Protein AF-A0A1Q6DVG7-F1 (afdb_monomer_lite)

Organism: Methanohalarchaeum thermophilum (NCBI:txid1903181)

Foldseek 3Di:
DDVVVVVVLVVVVCVVPPPDDPCPDPQCVPHDPDLQSVQVVSVVSSVVVPPPPPQQKDKGKDAPDPPDIYMDIDTD

Sequence (76 aa):
MNINVLKDYLNEIIEKYRDQILNQKQVFSKKQPSVENFSMEIWKEIYSKKLPNRIQELEVKVKEDSKSYASFHKEV

Structure (mmCIF, N/CA/C/O backbone):
data_AF-A0A1Q6DVG7-F1
#
_entry.id   AF-A0A1Q6DVG7-F1
#
loop_
_atom_site.group_PDB
_atom_site.id
_atom_site.type_symbol
_atom_site.label_atom_id
_atom_site.label_alt_id
_atom_site.label_comp_id
_atom_site.label_asym_id
_atom_site.label_entity_id
_atom_site.label_seq_id
_atom_site.pdbx_PDB_ins_code
_atom_site.Cartn_x
_atom_site.Cartn_y
_atom_site.Cartn_z
_atom_site.occupancy
_atom_site.B_iso_or_equiv
_atom_site.auth_seq_id
_atom_site.auth_comp_id
_atom_site.auth_asym_id
_atom_site.auth_atom_id
_atom_site.pdbx_PDB_model_num
ATOM 1 N N . MET A 1 1 ? -9.629 -5.936 12.919 1.00 77.50 1 MET A N 1
ATOM 2 C CA . MET A 1 1 ? -10.331 -5.662 11.642 1.00 77.50 1 MET A CA 1
ATOM 3 C C . MET A 1 1 ? -10.745 -6.991 11.019 1.00 77.50 1 MET A C 1
ATOM 5 O O . MET A 1 1 ? -10.118 -7.988 11.352 1.00 77.50 1 MET A O 1
ATOM 9 N N . ASN A 1 2 ? -11.802 -7.044 10.199 1.00 87.50 2 ASN A N 1
ATOM 10 C CA . ASN A 1 2 ? -12.121 -8.256 9.431 1.00 87.50 2 ASN A CA 1
ATOM 11 C C . ASN A 1 2 ? -11.165 -8.343 8.229 1.00 87.50 2 ASN A C 1
ATOM 13 O O . ASN A 1 2 ? -11.011 -7.362 7.505 1.00 87.50 2 ASN A O 1
ATOM 17 N N . ILE A 1 3 ? -10.528 -9.498 8.029 1.00 89.06 3 ILE A N 1
ATOM 18 C CA . ILE A 1 3 ? -9.555 -9.701 6.951 1.00 89.06 3 ILE A CA 1
ATOM 19 C C . ILE A 1 3 ? -10.161 -9.513 5.554 1.00 89.06 3 ILE A C 1
ATOM 21 O O . ILE A 1 3 ? -9.473 -9.033 4.663 1.00 89.06 3 ILE A O 1
ATOM 25 N N . ASN A 1 4 ? -11.443 -9.831 5.361 1.00 92.56 4 ASN A N 1
ATOM 26 C CA . ASN A 1 4 ? -12.106 -9.672 4.066 1.00 92.56 4 ASN A CA 1
ATOM 27 C C . ASN A 1 4 ? -12.275 -8.193 3.709 1.00 92.56 4 ASN A C 1
ATOM 29 O O . ASN A 1 4 ? -11.929 -7.800 2.607 1.00 92.56 4 ASN A O 1
ATOM 33 N N . VAL A 1 5 ? -12.641 -7.355 4.683 1.00 90.44 5 VAL A N 1
ATOM 34 C CA . VAL A 1 5 ? -12.722 -5.897 4.483 1.00 90.44 5 VAL A CA 1
ATOM 35 C C . VAL A 1 5 ? -11.353 -5.316 4.113 1.00 90.44 5 VAL A C 1
ATOM 37 O O . VAL A 1 5 ? -11.256 -4.442 3.260 1.00 90.44 5 VAL A O 1
ATOM 40 N N . LEU A 1 6 ? -10.272 -5.816 4.725 1.00 90.31 6 LEU A N 1
ATOM 41 C CA . LEU A 1 6 ? -8.919 -5.385 4.361 1.00 90.31 6 LEU A CA 1
ATOM 42 C C . LEU A 1 6 ? -8.563 -5.809 2.933 1.00 90.31 6 LEU A C 1
ATOM 44 O O . LEU A 1 6 ? -7.979 -5.020 2.198 1.00 90.31 6 LEU A O 1
ATOM 48 N N . LYS A 1 7 ? -8.926 -7.032 2.532 1.00 93.44 7 LYS A N 1
ATOM 49 C CA . LYS A 1 7 ? -8.734 -7.508 1.157 1.00 93.44 7 LYS A CA 1
ATOM 50 C C . LYS A 1 7 ? -9.491 -6.646 0.154 1.00 93.44 7 LYS A C 1
ATOM 52 O O . LYS A 1 7 ? -8.915 -6.316 -0.873 1.00 93.44 7 LYS A O 1
ATOM 57 N N . ASP A 1 8 ? -10.717 -6.242 0.466 1.00 93.88 8 ASP A N 1
ATOM 58 C CA . ASP A 1 8 ? -11.510 -5.376 -0.410 1.00 93.88 8 ASP A CA 1
ATOM 59 C C . ASP A 1 8 ? -10.816 -4.022 -0.612 1.00 93.88 8 ASP A C 1
ATOM 61 O O . ASP A 1 8 ? -10.611 -3.595 -1.747 1.00 93.88 8 ASP A O 1
ATOM 65 N N . TYR A 1 9 ? -10.324 -3.400 0.465 1.00 92.62 9 TYR A N 1
ATOM 66 C CA . TYR A 1 9 ? -9.555 -2.153 0.365 1.00 92.62 9 TYR A CA 1
ATOM 67 C C . TYR A 1 9 ? -8.253 -2.317 -0.425 1.00 92.62 9 TYR A C 1
ATOM 69 O O . TYR A 1 9 ? -7.896 -1.445 -1.214 1.00 92.62 9 TYR A O 1
ATOM 77 N N . LEU A 1 10 ? -7.541 -3.430 -0.237 1.00 93.00 10 LEU A N 1
ATOM 78 C CA . LEU A 1 10 ? -6.331 -3.720 -1.005 1.00 93.00 10 LEU A CA 1
ATOM 79 C C . LEU A 1 10 ? -6.643 -3.946 -2.487 1.00 93.00 10 LEU A C 1
ATOM 81 O O . LEU A 1 10 ? -5.897 -3.463 -3.332 1.00 93.00 10 LEU A O 1
ATOM 85 N N . ASN A 1 11 ? -7.747 -4.621 -2.811 1.00 95.31 11 ASN A N 1
ATOM 86 C CA . ASN A 1 11 ? -8.184 -4.820 -4.190 1.00 95.31 11 ASN A CA 1
ATOM 87 C C . ASN A 1 11 ? -8.513 -3.485 -4.865 1.00 95.31 11 ASN A C 1
ATOM 89 O O . ASN A 1 11 ? -8.056 -3.251 -5.977 1.00 95.31 11 ASN A O 1
ATOM 93 N N . GLU A 1 12 ? -9.217 -2.576 -4.186 1.00 95.19 12 GLU A N 1
ATOM 94 C CA . GLU A 1 12 ? -9.469 -1.227 -4.712 1.00 95.19 12 GLU A CA 1
ATOM 95 C C . GLU A 1 12 ? -8.163 -0.477 -5.029 1.00 95.19 12 GLU A C 1
ATOM 97 O O . GLU A 1 12 ? -8.040 0.154 -6.079 1.00 95.19 12 GLU A O 1
ATOM 102 N N . ILE A 1 13 ? -7.168 -0.568 -4.140 1.00 94.00 13 ILE A N 1
ATOM 103 C CA . ILE A 1 13 ? -5.849 0.046 -4.344 1.00 94.00 13 ILE A CA 1
ATOM 104 C C . ILE A 1 13 ? -5.131 -0.608 -5.529 1.00 94.00 13 ILE A C 1
ATOM 106 O O . ILE A 1 13 ? -4.575 0.095 -6.371 1.00 94.00 13 ILE A O 1
ATOM 110 N N . ILE A 1 14 ? -5.163 -1.939 -5.633 1.00 94.12 14 ILE A N 1
ATOM 111 C CA . ILE A 1 14 ? -4.567 -2.668 -6.756 1.00 94.12 14 ILE A CA 1
ATOM 112 C C . ILE A 1 14 ? -5.195 -2.209 -8.072 1.00 94.12 14 ILE A C 1
ATOM 114 O O . ILE A 1 14 ? -4.462 -1.805 -8.967 1.00 94.12 14 ILE A O 1
ATOM 118 N N . GLU A 1 15 ? -6.522 -2.193 -8.183 1.00 95.31 15 GLU A N 1
ATOM 119 C CA . GLU A 1 15 ? -7.212 -1.775 -9.411 1.00 95.31 15 GLU A CA 1
ATOM 120 C C . GLU A 1 15 ? -6.932 -0.303 -9.767 1.00 95.31 15 GLU A C 1
ATOM 122 O O . GLU A 1 15 ? -6.833 0.055 -10.938 1.00 95.31 15 GLU A O 1
ATOM 127 N N . LYS A 1 16 ? -6.716 0.565 -8.772 1.00 93.38 16 LYS A N 1
ATOM 128 C CA . LYS A 1 16 ? -6.380 1.983 -8.988 1.00 93.38 16 LYS A CA 1
ATOM 129 C C . LYS A 1 16 ? -4.993 2.209 -9.606 1.00 93.38 16 LYS A C 1
ATOM 131 O O . LYS A 1 16 ? -4.801 3.195 -10.337 1.00 93.38 16 LYS A O 1
ATOM 136 N N . TYR A 1 17 ? -4.021 1.360 -9.265 1.00 93.75 17 TYR A N 1
ATOM 137 C CA . TYR A 1 17 ? -2.608 1.530 -9.630 1.00 93.75 17 TYR A CA 1
ATOM 138 C C . TYR A 1 17 ? -2.088 0.497 -10.640 1.00 93.75 17 TYR A C 1
ATOM 140 O O . TYR A 1 17 ? -1.050 0.744 -11.255 1.00 93.75 17 TYR A O 1
ATOM 148 N N . ARG A 1 18 ? -2.785 -0.626 -10.847 1.00 93.81 18 ARG A N 1
ATOM 149 C CA . ARG A 1 18 ? -2.407 -1.661 -11.818 1.00 93.81 18 ARG A CA 1
ATOM 150 C C . ARG A 1 18 ? -2.366 -1.081 -13.231 1.00 93.81 18 ARG A C 1
ATOM 152 O O . ARG A 1 18 ? -3.281 -0.378 -13.648 1.00 93.81 18 ARG A O 1
ATOM 159 N N . ASP A 1 19 ? -1.295 -1.393 -13.957 1.00 93.31 19 ASP A N 1
ATOM 160 C CA . ASP A 1 19 ? -1.060 -0.944 -15.335 1.00 93.31 19 ASP A CA 1
ATOM 161 C C . ASP A 1 19 ? -1.066 0.588 -15.494 1.00 93.31 19 ASP A C 1
ATOM 163 O O . ASP A 1 19 ? -1.407 1.127 -16.546 1.00 93.31 19 ASP A O 1
ATOM 167 N N . GLN A 1 20 ? -0.695 1.318 -14.435 1.00 92.69 20 GLN A N 1
ATOM 168 C CA . GLN A 1 20 ? -0.606 2.777 -14.440 1.00 92.69 20 GLN A CA 1
ATOM 169 C C . GLN A 1 20 ? 0.834 3.260 -14.282 1.00 92.69 20 GLN A C 1
ATOM 171 O O . GLN A 1 20 ? 1.623 2.708 -13.518 1.00 92.69 20 GLN A O 1
ATOM 176 N N . ILE A 1 21 ? 1.149 4.383 -14.927 1.00 90.81 21 ILE A N 1
ATOM 177 C CA . ILE A 1 21 ? 2.415 5.089 -14.723 1.00 90.81 21 ILE A CA 1
ATOM 178 C C . ILE A 1 21 ? 2.268 6.009 -13.503 1.00 90.81 21 ILE A C 1
ATOM 180 O O . ILE A 1 21 ? 1.564 7.019 -13.563 1.00 90.81 21 ILE A O 1
ATOM 184 N N . LEU A 1 22 ? 2.955 5.696 -12.396 1.00 90.00 22 LEU A N 1
ATOM 185 C CA . LEU A 1 22 ? 2.842 6.455 -11.139 1.00 90.00 22 LEU A CA 1
ATOM 186 C C . LEU A 1 22 ? 3.164 7.950 -11.308 1.00 90.00 22 LEU A C 1
ATOM 188 O O . LEU A 1 22 ? 2.454 8.784 -10.752 1.00 90.00 22 LEU A O 1
ATOM 192 N N . ASN A 1 23 ? 4.149 8.299 -12.148 1.00 88.62 23 ASN A N 1
ATOM 193 C CA . ASN A 1 23 ? 4.516 9.691 -12.468 1.00 88.62 23 ASN A CA 1
ATOM 194 C C . ASN A 1 23 ? 3.340 10.545 -12.984 1.00 88.62 23 ASN A C 1
ATOM 196 O O . ASN A 1 23 ? 3.377 11.766 -12.880 1.00 88.62 23 ASN A O 1
ATOM 200 N N . GLN A 1 24 ? 2.308 9.925 -13.563 1.00 89.50 24 GLN A N 1
ATOM 201 C CA . GLN A 1 24 ? 1.153 10.627 -14.130 1.00 89.50 24 GLN A CA 1
ATOM 202 C C . GLN A 1 24 ? 0.004 10.788 -13.126 1.00 89.50 24 GLN A C 1
ATOM 204 O O . GLN A 1 24 ? -0.961 11.504 -13.393 1.00 89.50 24 GLN A O 1
ATOM 209 N N . LYS A 1 25 ? 0.072 10.131 -11.961 1.00 89.56 25 LYS A N 1
ATOM 210 C CA . LYS A 1 25 ? -0.963 10.250 -10.933 1.00 89.56 25 LYS A CA 1
ATOM 211 C C . LYS A 1 25 ? -0.771 11.545 -10.147 1.00 89.56 25 LYS A C 1
ATOM 213 O O . LYS A 1 25 ? 0.322 11.867 -9.688 1.00 89.56 25 LYS A O 1
ATOM 218 N N . GLN A 1 26 ? -1.875 12.248 -9.898 1.00 88.62 26 GLN A N 1
ATOM 219 C CA . GLN A 1 26 ? -1.876 13.531 -9.189 1.00 88.62 26 GLN A CA 1
ATOM 220 C C . GLN A 1 26 ? -1.212 13.462 -7.802 1.00 88.62 26 GLN A C 1
ATOM 222 O O . GLN A 1 26 ? -0.548 14.419 -7.399 1.00 88.62 26 GLN A O 1
ATOM 227 N N . VAL A 1 27 ? -1.325 12.326 -7.102 1.00 87.69 27 VAL A N 1
ATOM 228 C CA . VAL A 1 27 ? -0.709 12.100 -5.779 1.00 87.69 27 VAL A CA 1
ATOM 229 C C . VAL A 1 27 ? 0.827 12.186 -5.802 1.00 87.69 27 VAL A C 1
ATOM 231 O O . VAL A 1 27 ? 1.433 12.515 -4.784 1.00 87.69 27 VAL A O 1
ATOM 234 N N . PHE A 1 28 ? 1.448 11.991 -6.971 1.00 90.94 28 PHE A N 1
ATOM 235 C CA . PHE A 1 28 ? 2.892 12.115 -7.195 1.00 90.94 28 PHE A CA 1
ATOM 236 C C . PHE A 1 28 ? 3.285 13.392 -7.959 1.00 90.94 28 PHE A C 1
ATOM 238 O O . PHE A 1 28 ? 4.454 13.611 -8.236 1.00 90.94 28 PHE A O 1
ATOM 245 N N . SER A 1 29 ? 2.358 14.311 -8.247 1.00 84.00 29 SER A N 1
ATOM 246 C CA . SER A 1 29 ? 2.667 15.543 -9.006 1.00 84.00 29 SER A CA 1
ATOM 247 C C . SER A 1 29 ? 3.736 16.445 -8.366 1.00 84.00 29 SER A C 1
ATOM 249 O O . SER A 1 29 ? 4.388 17.223 -9.056 1.00 84.00 29 SER A O 1
ATOM 251 N N . LYS A 1 30 ? 3.917 16.350 -7.042 1.00 84.44 30 LYS A N 1
ATOM 252 C CA . LYS A 1 30 ? 4.901 17.121 -6.258 1.00 84.44 30 LYS A CA 1
ATOM 253 C C . LYS A 1 30 ? 5.916 16.237 -5.526 1.00 84.44 30 LYS A C 1
ATOM 255 O O . LYS A 1 30 ? 6.598 16.717 -4.624 1.00 84.44 30 LYS A O 1
ATOM 260 N N . LYS A 1 31 ? 5.968 14.939 -5.840 1.00 85.44 31 LYS A N 1
ATOM 261 C CA . LYS A 1 31 ? 6.817 13.955 -5.153 1.00 85.44 31 LYS A CA 1
ATOM 262 C C . LYS A 1 31 ? 7.343 12.931 -6.146 1.00 85.44 31 LYS A C 1
ATOM 264 O O . LYS A 1 31 ? 6.598 12.456 -6.989 1.00 85.44 31 LYS A O 1
ATOM 269 N N . GLN A 1 32 ? 8.595 12.517 -5.997 1.00 89.62 32 GLN A N 1
ATOM 270 C CA . GLN A 1 32 ? 9.122 11.391 -6.767 1.00 89.62 32 GLN A CA 1
ATOM 271 C C . GLN A 1 32 ? 8.314 10.117 -6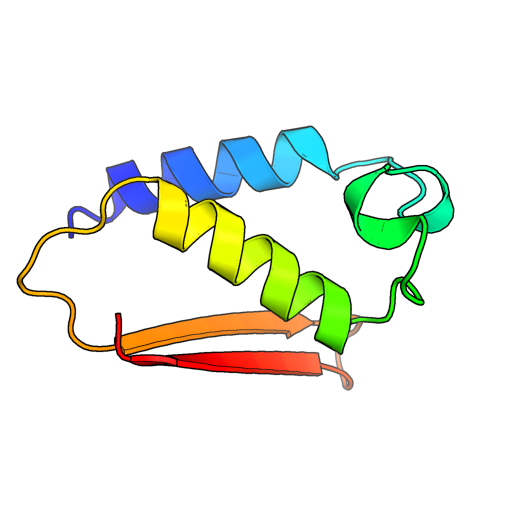.450 1.00 89.62 32 GLN A C 1
ATOM 273 O O . GLN A 1 32 ? 8.151 9.810 -5.265 1.00 89.62 32 GLN A O 1
ATOM 278 N N . PRO A 1 33 ? 7.824 9.349 -7.439 1.00 92.00 33 PRO A N 1
ATOM 279 C CA . PRO A 1 33 ? 7.130 8.090 -7.175 1.00 92.00 33 PRO A CA 1
ATOM 280 C C . PRO A 1 33 ? 8.130 6.962 -6.909 1.00 92.00 33 PRO A C 1
ATOM 282 O O . PRO A 1 33 ? 8.249 6.011 -7.675 1.00 92.00 33 PRO A O 1
ATOM 285 N N . SER A 1 34 ? 8.879 7.102 -5.820 1.00 93.94 34 SER A N 1
ATOM 286 C CA . SER A 1 34 ? 9.704 6.032 -5.276 1.00 93.94 34 SER A CA 1
ATOM 287 C C . SER A 1 34 ? 8.840 5.019 -4.517 1.00 93.94 34 SER A C 1
ATOM 289 O O . SER A 1 34 ? 7.685 5.295 -4.173 1.00 93.94 34 SER A O 1
ATOM 291 N N . VAL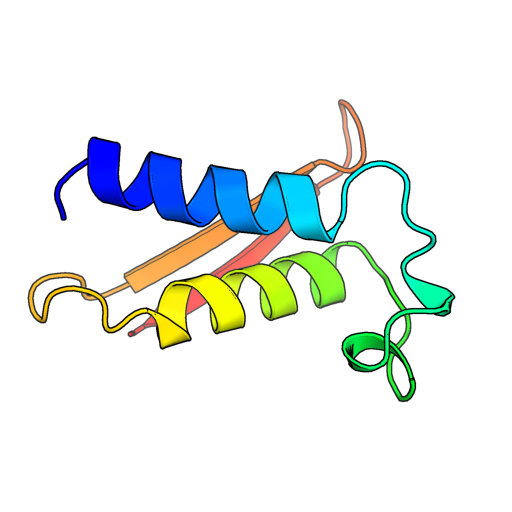 A 1 35 ? 9.407 3.851 -4.216 1.00 94.69 35 VAL A N 1
ATOM 292 C CA . VAL A 1 35 ? 8.730 2.778 -3.470 1.00 94.69 35 VAL A CA 1
ATOM 293 C C . VAL A 1 35 ? 8.363 3.244 -2.054 1.00 94.69 35 VAL A C 1
ATOM 295 O O . VAL A 1 35 ? 7.285 2.923 -1.557 1.00 94.69 35 VAL A O 1
ATOM 298 N N . GLU A 1 36 ? 9.199 4.073 -1.424 1.00 95.94 36 GLU A N 1
ATOM 299 C CA . GLU A 1 36 ? 8.947 4.684 -0.114 1.00 95.94 36 GLU A CA 1
ATOM 300 C C . GLU A 1 36 ? 7.723 5.597 -0.167 1.00 95.94 36 GLU A C 1
ATOM 302 O O . GLU A 1 36 ? 6.780 5.428 0.613 1.00 95.94 36 GLU A O 1
ATOM 307 N N . ASN A 1 37 ? 7.695 6.529 -1.126 1.00 95.50 37 ASN A N 1
ATOM 308 C CA . ASN A 1 37 ? 6.563 7.434 -1.295 1.00 95.50 37 ASN A CA 1
ATOM 309 C C . ASN A 1 37 ? 5.292 6.665 -1.656 1.00 95.50 37 ASN A C 1
ATOM 311 O O . ASN A 1 37 ? 4.225 6.990 -1.141 1.00 95.50 37 ASN A O 1
ATOM 315 N N . PHE A 1 38 ? 5.393 5.615 -2.470 1.00 95.81 38 PHE A N 1
ATOM 316 C CA . PHE A 1 38 ? 4.246 4.778 -2.794 1.00 95.81 38 PHE A CA 1
ATOM 317 C C . PHE A 1 38 ? 3.717 4.013 -1.575 1.00 95.81 38 PHE A C 1
ATOM 319 O O . PHE A 1 38 ? 2.509 4.010 -1.344 1.00 95.81 38 PHE A O 1
ATOM 326 N N . SER A 1 39 ? 4.595 3.450 -0.739 1.00 96.56 39 SER A N 1
ATOM 327 C CA . SER A 1 39 ? 4.194 2.765 0.499 1.00 96.56 39 SER A CA 1
ATOM 328 C C . SER A 1 39 ? 3.457 3.702 1.467 1.00 96.56 39 SER A C 1
ATOM 330 O O . SER A 1 39 ? 2.438 3.324 2.046 1.00 96.56 39 SER A O 1
ATOM 332 N N . MET A 1 40 ? 3.899 4.961 1.562 1.00 96.19 40 MET A N 1
ATOM 333 C CA . MET A 1 40 ? 3.228 6.004 2.337 1.00 96.19 40 MET A CA 1
ATOM 334 C C . MET A 1 40 ? 1.864 6.384 1.739 1.00 96.19 40 MET A C 1
ATOM 336 O O . MET A 1 40 ? 0.908 6.581 2.488 1.00 96.19 40 MET A O 1
ATOM 340 N N . GLU A 1 41 ? 1.745 6.535 0.417 1.00 95.31 41 GLU A N 1
ATOM 341 C CA . GLU A 1 41 ? 0.456 6.884 -0.198 1.00 95.31 41 GLU A CA 1
ATOM 342 C C . GLU A 1 41 ? -0.563 5.737 -0.056 1.00 95.31 41 GLU A C 1
ATOM 344 O O . GLU A 1 41 ? -1.702 5.995 0.330 1.00 95.31 41 GLU A O 1
ATOM 349 N N . ILE A 1 42 ? -0.153 4.471 -0.213 1.00 95.44 42 ILE A N 1
ATOM 350 C CA . ILE A 1 42 ? -1.008 3.306 0.093 1.00 95.44 42 ILE A CA 1
ATOM 351 C C . ILE A 1 42 ? -1.445 3.323 1.564 1.00 95.44 42 ILE A C 1
ATOM 353 O O . ILE A 1 42 ? -2.623 3.115 1.858 1.00 95.44 42 ILE A O 1
ATOM 357 N N . TRP A 1 43 ? -0.525 3.605 2.494 1.00 96.06 43 TRP A N 1
ATOM 358 C CA . TRP A 1 43 ? -0.848 3.713 3.920 1.00 96.06 43 TRP A CA 1
ATOM 359 C C . TRP A 1 43 ? -1.938 4.756 4.172 1.00 96.06 43 TRP A C 1
ATOM 361 O O . TRP A 1 43 ? -2.912 4.464 4.863 1.00 96.06 43 TRP A O 1
ATOM 371 N N . LYS A 1 44 ? -1.829 5.945 3.565 1.00 94.56 44 LYS A N 1
ATOM 372 C CA . LYS A 1 44 ? -2.835 7.012 3.711 1.00 94.56 44 LYS A CA 1
ATOM 373 C C . LYS A 1 44 ? -4.190 6.596 3.163 1.00 94.56 44 LYS A C 1
ATOM 375 O O . LYS A 1 44 ? -5.210 6.919 3.768 1.00 94.56 44 LYS A O 1
ATOM 380 N N . GLU A 1 45 ? -4.210 5.886 2.038 1.00 94.50 45 GLU A N 1
ATOM 381 C CA . GLU A 1 45 ? -5.455 5.385 1.462 1.00 94.50 45 GLU A CA 1
ATOM 382 C C . GLU A 1 45 ? -6.133 4.383 2.395 1.00 94.50 45 GLU A C 1
ATOM 384 O O . GLU A 1 45 ? -7.310 4.560 2.704 1.00 94.50 45 GLU A O 1
ATOM 389 N N . ILE A 1 46 ? -5.397 3.404 2.927 1.00 93.25 46 ILE A N 1
ATOM 390 C CA . ILE A 1 46 ? -5.938 2.439 3.897 1.00 93.25 46 ILE A CA 1
ATOM 391 C C . ILE A 1 46 ? -6.400 3.152 5.175 1.00 93.25 46 ILE A C 1
ATOM 393 O O . ILE A 1 46 ? -7.501 2.893 5.662 1.00 93.25 46 ILE A O 1
ATOM 397 N N . TYR A 1 47 ? -5.602 4.088 5.692 1.00 92.50 47 TYR A N 1
ATOM 398 C CA . TYR A 1 47 ? -5.936 4.874 6.880 1.00 92.50 47 TYR A CA 1
ATOM 399 C C . TYR A 1 47 ? -7.237 5.671 6.706 1.00 92.50 47 TYR A C 1
ATOM 401 O O . TYR A 1 47 ? -8.087 5.707 7.598 1.00 92.50 47 TYR A O 1
ATOM 409 N N . SER A 1 48 ? -7.449 6.247 5.517 1.00 93.00 48 SER A N 1
ATOM 410 C CA . SER A 1 48 ? -8.645 7.035 5.202 1.00 93.00 48 SER A CA 1
ATOM 411 C C . SER A 1 48 ? -9.954 6.231 5.243 1.00 93.00 48 SER A C 1
ATOM 413 O O . SER A 1 48 ? -11.031 6.815 5.366 1.00 93.00 48 SER A O 1
ATOM 415 N N . LYS A 1 49 ? -9.889 4.890 5.219 1.00 89.44 49 LYS A N 1
ATOM 416 C CA . LYS A 1 49 ? -11.054 3.988 5.256 1.00 89.44 49 LYS A CA 1
ATOM 417 C C . LYS A 1 49 ? -11.659 3.789 6.656 1.00 89.44 49 LYS A C 1
ATOM 419 O O . LYS A 1 49 ? -12.433 2.852 6.847 1.00 89.44 49 LYS A O 1
ATOM 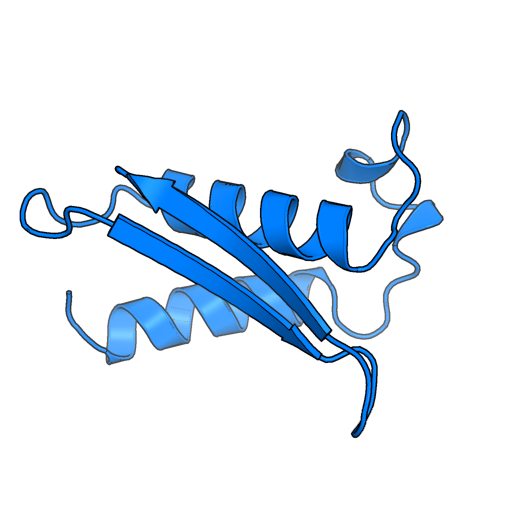424 N N . LYS A 1 50 ? -11.335 4.663 7.621 1.00 83.19 50 LYS A N 1
ATOM 425 C CA . LYS A 1 50 ? -11.812 4.624 9.020 1.00 83.19 50 LYS A CA 1
ATOM 426 C C . LYS A 1 50 ? -11.576 3.255 9.657 1.00 83.19 50 LYS A C 1
ATOM 428 O O . LYS A 1 50 ? -12.509 2.492 9.919 1.00 83.19 50 LYS A O 1
ATOM 433 N N . LEU A 1 51 ? -10.301 2.936 9.868 1.00 84.44 51 LEU A N 1
ATOM 434 C CA . LEU A 1 51 ? -9.909 1.693 10.523 1.00 84.44 51 LEU A CA 1
ATOM 435 C C . LEU A 1 51 ? -10.589 1.558 11.899 1.00 84.44 51 LEU A C 1
ATOM 437 O O . LEU A 1 51 ? -10.843 2.560 12.565 1.00 84.44 51 LEU A O 1
ATOM 441 N N . PRO A 1 52 ? -10.903 0.331 12.350 1.00 85.25 52 PRO A N 1
ATOM 442 C CA . PRO A 1 52 ? -11.512 0.139 13.662 1.00 85.25 52 PRO A CA 1
ATOM 443 C C . PRO A 1 52 ? -10.615 0.677 14.787 1.00 85.25 52 PRO A C 1
ATOM 445 O O . PRO A 1 52 ? -9.441 0.320 14.813 1.00 85.25 52 PRO A O 1
ATOM 448 N N . ASN A 1 53 ? -11.189 1.371 15.779 1.00 84.31 53 ASN A N 1
ATOM 449 C CA . ASN A 1 53 ? -10.489 1.997 16.926 1.00 84.31 53 ASN A CA 1
ATOM 450 C C . ASN A 1 53 ? -9.567 1.070 17.750 1.00 84.31 53 ASN A C 1
ATOM 452 O O . ASN A 1 53 ? -8.835 1.531 18.614 1.00 84.31 53 ASN A O 1
ATOM 456 N N . ARG A 1 54 ? -9.645 -0.250 17.544 1.00 88.75 54 ARG A N 1
ATOM 457 C CA . ARG A 1 54 ? -8.780 -1.248 18.197 1.00 88.75 54 ARG A CA 1
ATOM 458 C C . ARG A 1 54 ? -7.448 -1.480 17.481 1.00 88.75 54 ARG A C 1
ATOM 460 O O . ARG A 1 54 ? -6.628 -2.232 17.991 1.00 88.75 54 ARG A O 1
ATOM 467 N N . ILE A 1 55 ? -7.279 -0.962 16.266 1.00 90.06 55 ILE A N 1
ATOM 468 C CA . ILE A 1 55 ? -5.986 -0.990 15.584 1.00 90.06 55 ILE A CA 1
ATOM 469 C C . ILE A 1 55 ? -5.190 0.191 16.121 1.00 90.06 55 ILE A C 1
ATOM 471 O O . ILE A 1 55 ? -5.702 1.300 16.111 1.00 90.06 55 ILE A O 1
ATOM 475 N N . GLN A 1 56 ? -3.991 -0.086 16.626 1.00 92.62 56 GLN A N 1
ATOM 476 C CA . GLN A 1 56 ? -3.093 0.917 17.206 1.00 92.62 56 GLN A CA 1
ATOM 477 C C . GLN A 1 56 ? -1.991 1.321 16.229 1.00 92.62 56 GLN A C 1
ATOM 479 O O . GLN A 1 56 ? -1.520 2.449 16.260 1.00 92.62 56 GLN A O 1
ATOM 484 N N . GLU A 1 57 ? -1.625 0.420 15.315 1.00 94.94 57 GLU A N 1
ATOM 485 C CA . GLU A 1 57 ? -0.549 0.622 14.351 1.00 94.94 57 GLU A CA 1
ATOM 486 C C . GLU A 1 57 ? -0.934 0.073 12.973 1.00 94.94 57 GLU A C 1
ATOM 488 O O . GLU A 1 57 ? -1.657 -0.923 12.855 1.00 94.94 57 GLU A O 1
ATOM 493 N N . LEU A 1 58 ? -0.416 0.711 11.922 1.00 94.69 58 LEU A N 1
ATOM 494 C CA . LEU A 1 58 ? -0.518 0.250 10.541 1.00 94.69 58 LEU A CA 1
ATOM 495 C C . LEU A 1 58 ? 0.862 0.304 9.876 1.00 94.69 58 LEU A C 1
ATOM 497 O O . LEU A 1 58 ? 1.503 1.355 9.842 1.00 94.69 58 LEU A O 1
ATOM 501 N N . GLU A 1 59 ? 1.279 -0.817 9.288 1.00 97.00 59 GLU A N 1
ATOM 502 C CA . GLU A 1 59 ? 2.453 -0.919 8.418 1.00 97.00 59 GLU A CA 1
ATOM 503 C C . GLU A 1 59 ? 2.010 -1.298 7.002 1.00 97.00 59 GLU A C 1
ATOM 505 O O . GLU A 1 59 ? 1.237 -2.237 6.804 1.00 97.00 59 GLU A O 1
ATOM 510 N N . VAL A 1 60 ? 2.540 -0.591 6.006 1.00 96.94 60 VAL A N 1
ATOM 511 C CA . VAL A 1 60 ? 2.448 -0.966 4.595 1.00 96.94 60 VAL A CA 1
ATOM 512 C C . VAL A 1 60 ? 3.844 -1.265 4.082 1.00 96.94 60 VAL A C 1
ATOM 514 O O . VAL A 1 60 ? 4.729 -0.421 4.184 1.00 96.94 60 VAL A O 1
ATOM 517 N N . LYS A 1 61 ? 4.025 -2.448 3.490 1.00 97.50 61 LYS A N 1
ATOM 518 C CA . LYS A 1 61 ? 5.284 -2.900 2.893 1.00 97.50 61 LYS A CA 1
ATOM 519 C C . LYS A 1 61 ? 5.090 -3.167 1.408 1.00 97.50 61 LYS A C 1
ATOM 521 O O . LYS A 1 61 ? 4.265 -3.999 1.038 1.00 97.50 61 LYS A O 1
ATOM 526 N N . VAL A 1 62 ? 5.863 -2.484 0.572 1.00 96.31 62 VAL A N 1
ATOM 527 C CA . VAL A 1 62 ? 5.834 -2.630 -0.886 1.00 96.31 62 VAL A CA 1
ATOM 528 C C . VAL A 1 62 ? 7.163 -3.208 -1.338 1.00 96.31 62 VAL A C 1
ATOM 530 O O . VAL A 1 62 ? 8.218 -2.650 -1.043 1.00 96.31 62 VAL A O 1
ATOM 533 N N . LYS A 1 63 ? 7.107 -4.337 -2.044 1.00 96.69 63 LYS A N 1
ATOM 534 C CA . LYS A 1 63 ? 8.270 -4.942 -2.691 1.00 96.69 63 LYS A CA 1
ATOM 535 C C . LYS A 1 63 ? 8.338 -4.445 -4.127 1.00 96.69 63 LYS A C 1
ATOM 537 O O . LYS A 1 63 ? 7.365 -4.598 -4.859 1.00 96.69 63 LYS A O 1
ATOM 542 N N . GLU A 1 64 ? 9.466 -3.859 -4.499 1.00 93.06 64 GLU A N 1
ATOM 543 C CA . GLU A 1 64 ? 9.755 -3.516 -5.894 1.00 93.06 64 GLU A CA 1
ATOM 544 C C . GLU A 1 64 ? 10.148 -4.772 -6.668 1.00 93.06 64 GLU A C 1
ATOM 546 O O . GLU A 1 64 ? 9.675 -5.019 -7.773 1.00 93.06 64 GLU A O 1
ATOM 551 N N . ASP A 1 65 ? 10.961 -5.611 -6.029 1.00 95.50 65 ASP A N 1
ATOM 552 C CA . ASP A 1 65 ? 11.423 -6.876 -6.567 1.00 95.50 65 ASP A CA 1
ATOM 553 C C . ASP A 1 65 ? 11.673 -7.896 -5.433 1.00 95.50 65 ASP A C 1
ATOM 555 O O . ASP A 1 65 ? 11.233 -7.742 -4.290 1.00 95.50 65 ASP A O 1
ATOM 559 N N . SER A 1 66 ? 12.356 -8.995 -5.755 1.00 93.69 66 SER A N 1
ATOM 560 C CA . SER A 1 66 ? 12.680 -10.062 -4.796 1.00 93.69 66 SER A CA 1
ATOM 561 C C . SER A 1 66 ? 13.654 -9.667 -3.670 1.00 93.69 66 SER A C 1
ATOM 563 O O . SER A 1 66 ? 13.723 -10.371 -2.663 1.00 93.69 66 SER A O 1
ATOM 565 N N . LYS A 1 67 ? 14.409 -8.578 -3.833 1.00 93.56 67 LYS A N 1
ATOM 566 C CA . LYS A 1 67 ? 15.509 -8.126 -2.968 1.00 93.56 67 LYS A CA 1
ATOM 567 C C . LYS A 1 67 ? 15.259 -6.748 -2.350 1.00 93.56 67 LYS A C 1
ATOM 569 O O . LYS A 1 67 ? 15.812 -6.473 -1.288 1.00 93.56 67 LYS A O 1
ATOM 574 N N . SER A 1 68 ? 14.422 -5.922 -2.972 1.00 95.38 68 SER A N 1
ATOM 575 C CA . SER A 1 68 ? 14.212 -4.521 -2.606 1.00 95.38 68 SER A CA 1
ATOM 576 C C . SER A 1 68 ? 12.773 -4.272 -2.160 1.00 95.38 68 SER A C 1
ATOM 578 O O . SER A 1 68 ? 11.807 -4.669 -2.820 1.00 95.38 68 SER A O 1
ATOM 580 N N . TYR A 1 69 ? 12.617 -3.602 -1.018 1.00 97.06 69 TYR A N 1
ATOM 581 C CA . TYR A 1 69 ? 11.320 -3.184 -0.497 1.00 97.06 69 TYR A CA 1
ATOM 582 C C . TYR A 1 69 ? 11.432 -1.859 0.253 1.00 97.06 69 TYR A C 1
ATOM 584 O O . TYR A 1 69 ? 12.486 -1.535 0.796 1.00 97.06 69 TYR A O 1
ATOM 592 N N . ALA A 1 70 ? 10.312 -1.147 0.350 1.00 97.19 70 ALA A N 1
ATOM 593 C CA . ALA A 1 70 ? 10.133 -0.057 1.297 1.00 97.19 70 ALA A CA 1
ATOM 594 C C . ALA A 1 70 ? 8.933 -0.337 2.202 1.00 97.19 70 ALA A C 1
ATOM 596 O O . ALA A 1 70 ? 7.995 -1.050 1.827 1.00 97.19 70 ALA A O 1
ATOM 597 N N . SER A 1 71 ? 8.959 0.229 3.402 1.00 97.56 71 SER A N 1
ATOM 598 C CA . SER A 1 71 ? 7.849 0.147 4.344 1.00 97.56 71 SER A CA 1
ATOM 599 C C . SER A 1 71 ? 7.562 1.496 4.977 1.00 97.56 71 SER A C 1
ATOM 601 O O . SER A 1 71 ? 8.486 2.224 5.335 1.00 97.56 71 SER A O 1
ATOM 603 N N . PHE A 1 72 ? 6.282 1.786 5.181 1.00 97.88 72 PHE A N 1
ATOM 604 C CA . PHE A 1 72 ? 5.820 2.921 5.964 1.00 97.88 72 PHE A CA 1
ATOM 605 C C . PHE A 1 72 ? 4.993 2.415 7.145 1.00 97.88 72 PHE A C 1
ATOM 607 O O . PHE A 1 72 ? 4.023 1.678 6.957 1.00 97.88 72 PHE A O 1
ATOM 614 N N . HIS A 1 73 ? 5.391 2.803 8.354 1.00 97.50 73 HIS A N 1
ATOM 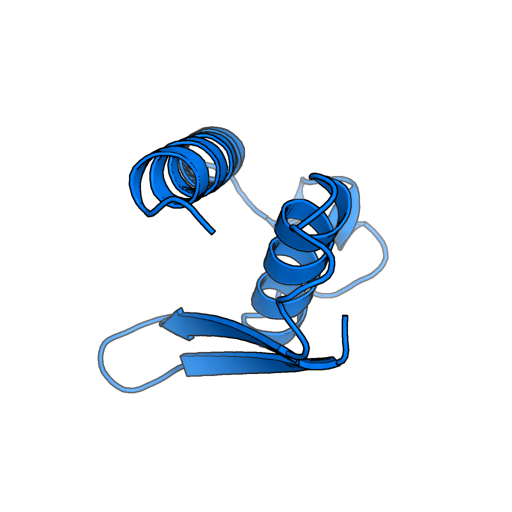615 C CA . HIS A 1 73 ? 4.801 2.361 9.613 1.00 97.50 73 HIS A CA 1
ATOM 616 C C . HIS A 1 73 ? 4.470 3.575 10.483 1.00 97.50 73 HIS A C 1
ATOM 618 O O . HIS A 1 73 ? 5.305 4.471 10.632 1.00 97.50 73 HIS A O 1
ATOM 624 N N . LYS A 1 74 ? 3.255 3.611 11.039 1.00 96.62 74 LYS A N 1
ATOM 625 C CA . LYS A 1 74 ? 2.817 4.658 11.967 1.00 96.62 74 LYS A CA 1
ATOM 626 C C . LYS A 1 74 ? 1.647 4.183 12.836 1.00 96.62 74 LYS A C 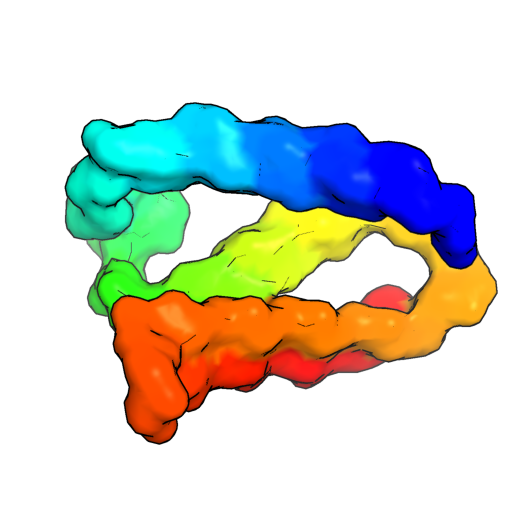1
ATOM 628 O O . LYS A 1 74 ? 0.8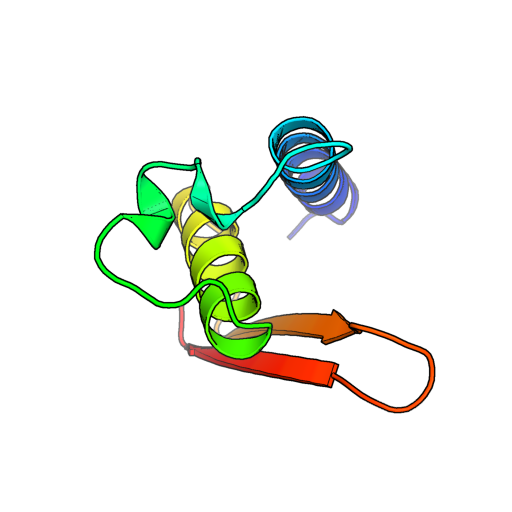37 3.367 12.389 1.00 96.62 74 LYS A O 1
ATOM 633 N N . GLU A 1 75 ? 1.542 4.756 14.032 1.00 93.31 75 GLU A N 1
ATOM 634 C CA . GLU A 1 75 ? 0.338 4.714 14.868 1.00 93.31 75 GLU A CA 1
ATOM 635 C C . GLU A 1 75 ? -0.873 5.341 14.141 1.00 93.31 75 GLU A C 1
ATOM 637 O O . GLU A 1 75 ? -0.709 6.271 13.335 1.00 93.31 75 GLU A O 1
ATOM 642 N N . VAL A 1 76 ? -2.074 4.807 14.394 1.00 85.94 76 VAL A N 1
ATOM 643 C CA . VAL A 1 76 ? -3.338 5.158 13.704 1.00 85.94 76 VAL A CA 1
ATOM 644 C C . VAL A 1 76 ? -4.327 5.922 14.579 1.00 85.94 76 VAL A C 1
ATOM 646 O O . VAL A 1 76 ? -4.464 5.586 15.770 1.00 85.94 76 VAL A O 1
#

Secondary structure (DSSP, 8-state):
--HHHHHHHHHHHHHHHTT--GGGSGGGTTS---HHHHHHHHHHHHHHTT--TT--EEEEEEESSSS-EEEEEEE-

pLDDT: mean 92.4, std 4.14, range [77.5, 97.88]

Radius of gyration: 12.88 Å; chains: 1; bounding box: 28×27×34 Å

InterPro domains:
  IPR007115 6-pyruvoyl tetrahydropterin synthase/QueD family [PF01242] (1-74)
  IPR038418 6-pyruvoyl tetrahydropterin synthase/QueD superfamily [G3DSA:3.30.479.10] (1-73)